Protein AF-A0A251VS58-F1 (afdb_monomer)

Radius of gyration: 22.98 Å; Cα contacts (8 Å, |Δi|>4): 75; chains: 1; bounding box: 61×30×56 Å

pLDDT: mean 82.35, std 15.22, range [34.31, 97.5]

Solvent-accessible surface area (backbone atoms only — not comparable to full-atom values): 7954 Å² total; per-residue (Å²): 107,66,51,57,46,53,49,53,45,48,60,43,26,80,79,57,77,79,91,94,94,74,78,87,74,70,70,56,44,69,74,76,71,61,54,70,83,87,38,65,83,37,76,66,45,54,47,62,80,40,40,69,61,56,51,50,52,52,50,51,50,52,54,52,50,44,54,76,45,62,41,51,52,56,49,31,54,50,26,49,76,70,72,34,63,76,75,19,78,35,95,90,42,46,65,82,77,63,60,69,57,52,52,51,29,51,54,44,45,60,21,39,62,60,86,33,63,89,38,94,59,46,94,48,78,87,47,51,84,85,133

Secondary structure (DSSP, 8-state):
-HHHHHHHHHHHHHHS---------HHHHHHHT--TTTTTTSHHHHHHHTHHHHHHHHHHHHHHHHHHTHHHHHHHHHHHHTT-GGGSBSTTSB----HHHHHHHHHHHS-BTTTBTT-SS-S-GGG----

Sequence (131 aa):
MLGSLTIVVAHHMYAMPPYPYLATNYAIFMVRDYDPTTRYNDLLDRVLRHRDAIISHLNWARIFLGFHSFGLYIHNDTMSALGRPQNMFSDTAIQLQLVFAQWIQNTHTLAPGATAPGATASTSLTWGVVI

Mean predicted aligned error: 8.92 Å

InterPro domains:
  IPR001280 Photosystem I PsaA/PsaB [PF00223] (26-110)
  IPR036408 Photosystem I PsaA/PsaB superfamily [G3DSA:1.20.1130.10] (1-26)
  IPR036408 Photosystem I PsaA/PsaB superfamily [G3DSA:1.20.1130.10] (27-131)
  IPR036408 Photosystem I PsaA/PsaB superfamily [SSF81558] (1-129)

Nearest PDB structures (foldseek):
  6zzy-assembly1_A  TM=9.012E-01  e=4.954E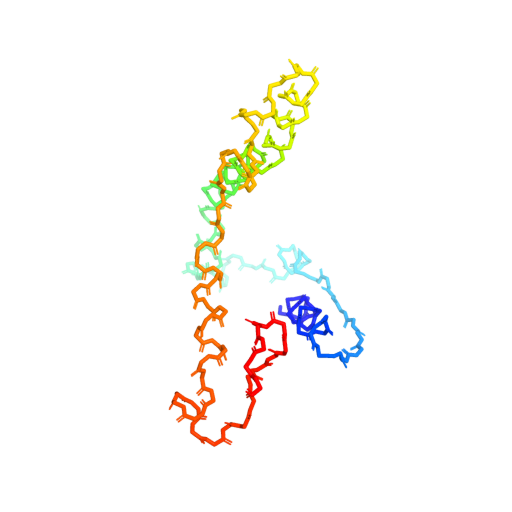-14  Chlorella ohadii
  8bcv-assembly1_A  TM=8.672E-01  e=4.369E-14  Avena sativa
  5oy0-assembly1_a  TM=9.079E-01  e=3.693E-13  Synechocystis sp. PCC 6803
  8xls-assembly1_A  TM=8.976E-01  e=2.698E-13  Thalassiosira pseudonana CCMP1335
  6l4u-assembly1_A  TM=8.978E-01  e=5.055E-13  Chaetoceros neogracilis

Foldseek 3Di:
DQVVVQVVQVVVCVQPNDDYDDDDPDVVCVPPPDDCVVCPPHPVVVCVVCVVVVVVVVVVVVVVCCCVPVVLVVVQVVCVVVVNNLPHDDPVHNDDDPVVVLVVLVCQQPCDCPVNVPDPGGPGCVSDDDD

Structure (mmCIF, N/CA/C/O backbone):
data_AF-A0A251VS58-F1
#
_entry.id   AF-A0A251VS58-F1
#
loop_
_atom_site.group_PDB
_atom_site.id
_atom_site.type_symbol
_atom_site.label_atom_id
_atom_site.label_alt_id
_atom_site.label_comp_id
_atom_site.label_asym_id
_atom_site.label_entity_id
_atom_site.label_seq_id
_atom_site.pdbx_PDB_ins_code
_atom_site.Cartn_x
_atom_site.Cartn_y
_atom_site.Cartn_z
_atom_site.occupancy
_atom_site.B_iso_or_equiv
_atom_site.auth_seq_id
_atom_site.auth_comp_id
_atom_site.auth_asym_id
_atom_site.auth_atom_id
_atom_site.pdbx_PDB_model_num
ATOM 1 N N . MET A 1 1 ? 17.270 6.577 -1.666 1.00 64.12 1 MET A N 1
ATOM 2 C CA . MET A 1 1 ? 17.314 6.313 -0.211 1.00 64.12 1 MET A CA 1
ATOM 3 C C . MET A 1 1 ? 16.825 7.479 0.627 1.00 64.12 1 MET A C 1
ATOM 5 O O . MET A 1 1 ? 15.868 7.275 1.351 1.00 64.12 1 MET A O 1
ATOM 9 N N . LEU A 1 2 ? 17.401 8.684 0.544 1.00 66.94 2 LEU A N 1
A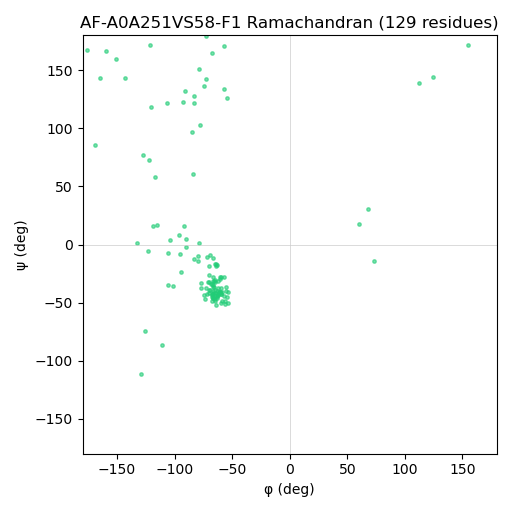TOM 10 C CA . LEU A 1 2 ? 17.113 9.726 1.544 1.00 66.94 2 LEU A CA 1
ATOM 11 C C . LEU A 1 2 ? 15.650 10.236 1.544 1.00 66.94 2 LEU A C 1
ATOM 13 O O . LEU A 1 2 ? 15.108 10.458 2.614 1.00 66.94 2 LEU A O 1
ATOM 17 N N . GLY A 1 3 ? 14.952 10.265 0.400 1.00 68.00 3 GLY A N 1
ATOM 18 C CA . GLY A 1 3 ? 13.493 10.500 0.367 1.00 68.00 3 GLY A CA 1
ATOM 19 C C . GLY A 1 3 ? 12.646 9.373 0.993 1.00 68.00 3 GLY A C 1
ATOM 20 O O . GLY A 1 3 ? 11.606 9.619 1.590 1.00 68.00 3 GLY A O 1
ATOM 21 N N . SER A 1 4 ? 13.100 8.119 0.912 1.00 68.56 4 SER A N 1
ATOM 22 C CA . SER A 1 4 ? 12.465 6.998 1.624 1.00 68.56 4 SER A CA 1
ATOM 23 C C . SER A 1 4 ? 12.763 7.070 3.120 1.00 68.56 4 SER A C 1
ATOM 25 O O . SER A 1 4 ? 11.881 6.797 3.927 1.00 68.56 4 SER A O 1
ATOM 27 N N . LEU A 1 5 ? 13.978 7.493 3.493 1.00 71.56 5 LEU A N 1
ATOM 28 C CA . LEU A 1 5 ? 14.335 7.745 4.883 1.00 71.56 5 LEU A CA 1
ATOM 29 C C . LEU A 1 5 ? 13.495 8.884 5.458 1.00 71.56 5 LEU A C 1
ATOM 31 O O . LEU A 1 5 ? 12.989 8.706 6.547 1.00 71.56 5 LEU A O 1
ATOM 35 N N . THR A 1 6 ? 13.258 9.994 4.751 1.00 71.25 6 THR A N 1
ATOM 36 C CA . THR A 1 6 ? 12.378 11.062 5.261 1.00 71.25 6 THR A CA 1
ATOM 37 C C . THR A 1 6 ? 10.915 10.629 5.380 1.00 71.25 6 THR A C 1
ATOM 39 O O . THR A 1 6 ? 10.240 11.116 6.276 1.00 71.25 6 THR A O 1
ATOM 42 N N . ILE A 1 7 ? 10.423 9.677 4.574 1.00 73.12 7 ILE A N 1
ATOM 43 C CA . ILE A 1 7 ? 9.080 9.080 4.745 1.00 73.12 7 ILE A CA 1
ATOM 44 C C . ILE A 1 7 ? 9.034 8.109 5.934 1.00 73.12 7 ILE A C 1
ATOM 46 O O . ILE A 1 7 ? 8.079 8.138 6.708 1.00 73.12 7 ILE A O 1
ATOM 50 N N . VAL A 1 8 ? 10.046 7.254 6.103 1.00 77.56 8 VAL A N 1
ATOM 51 C CA . VAL A 1 8 ? 10.152 6.336 7.252 1.00 77.56 8 VAL A CA 1
ATOM 52 C C . VAL A 1 8 ? 10.367 7.120 8.542 1.00 77.56 8 VAL A C 1
ATOM 54 O O . VAL A 1 8 ? 9.755 6.798 9.554 1.00 77.56 8 VAL A O 1
ATOM 57 N N . VAL A 1 9 ? 11.178 8.176 8.494 1.00 73.44 9 VAL A N 1
ATOM 58 C CA . VAL A 1 9 ? 11.315 9.166 9.558 1.00 73.44 9 VAL A CA 1
ATOM 59 C C . VAL A 1 9 ? 9.981 9.868 9.757 1.00 73.44 9 VAL A C 1
ATOM 61 O O . VAL A 1 9 ? 9.578 9.919 10.892 1.00 73.44 9 VAL A O 1
ATOM 64 N N . ALA A 1 10 ? 9.212 10.280 8.744 1.00 68.69 10 ALA A N 1
ATOM 65 C CA . ALA A 1 10 ? 7.880 10.870 8.958 1.00 68.69 10 ALA A CA 1
ATOM 66 C C . ALA A 1 10 ? 6.887 9.919 9.668 1.00 68.69 10 ALA A C 1
ATOM 68 O O . ALA A 1 10 ? 6.169 10.348 10.569 1.00 68.69 10 ALA A O 1
ATOM 69 N N . HIS A 1 11 ? 6.876 8.626 9.320 1.00 69.62 11 HIS A N 1
ATOM 70 C CA . HIS A 1 11 ? 6.047 7.620 10.002 1.00 69.62 11 HIS A CA 1
ATOM 71 C C . HIS A 1 11 ? 6.515 7.381 11.441 1.00 69.62 11 HIS A C 1
ATOM 73 O O . HIS A 1 11 ? 5.698 7.383 12.360 1.00 69.62 11 HIS A O 1
ATOM 79 N N . HIS A 1 12 ? 7.827 7.243 11.651 1.00 66.31 12 HIS A N 1
ATOM 80 C CA . HIS A 1 12 ? 8.385 7.199 12.997 1.00 66.31 12 HIS A CA 1
ATOM 81 C C . HIS A 1 12 ? 8.190 8.526 13.729 1.00 66.31 12 HIS A C 1
ATOM 83 O O . HIS A 1 12 ? 7.994 8.470 14.919 1.00 66.31 12 HIS A O 1
ATOM 89 N N . MET A 1 13 ? 8.156 9.687 13.068 1.00 61.19 13 MET A N 1
ATOM 90 C CA . MET A 1 13 ? 8.031 11.025 13.660 1.00 61.19 13 MET A CA 1
ATOM 91 C C . MET A 1 13 ? 6.642 11.278 14.199 1.00 61.19 13 MET A C 1
ATOM 93 O O . MET A 1 13 ? 6.501 11.818 15.288 1.00 61.19 13 MET A O 1
ATOM 97 N N . TYR A 1 14 ? 5.627 10.871 13.441 1.00 60.38 14 TYR A N 1
ATOM 98 C CA . TYR A 1 14 ? 4.248 10.871 13.901 1.00 60.38 14 TYR A CA 1
ATOM 99 C C . TYR A 1 14 ? 4.081 10.029 15.184 1.00 60.38 14 TYR A C 1
ATOM 101 O O . TYR A 1 14 ? 3.249 10.362 16.022 1.00 60.38 14 TYR A O 1
ATOM 109 N N . ALA A 1 15 ? 4.925 9.007 15.382 1.00 58.34 15 ALA A N 1
ATOM 110 C CA . ALA A 1 15 ? 5.015 8.239 16.625 1.00 58.34 15 ALA A CA 1
ATOM 111 C C . ALA A 1 15 ? 6.100 8.730 17.632 1.00 58.34 15 ALA A C 1
ATOM 113 O O . ALA A 1 15 ? 5.996 8.417 18.815 1.00 58.34 15 ALA A O 1
ATOM 114 N N . MET A 1 16 ? 7.153 9.434 17.182 1.00 51.91 16 MET A N 1
ATOM 115 C CA . MET A 1 16 ? 8.466 9.687 17.833 1.00 51.91 16 MET A CA 1
ATOM 116 C C . MET A 1 16 ? 9.299 10.787 17.071 1.00 51.91 16 MET A C 1
ATOM 118 O O . MET A 1 16 ? 10.113 10.436 16.215 1.00 51.91 16 MET A O 1
ATOM 122 N N . PRO A 1 17 ? 9.153 12.115 17.308 1.00 39.75 17 PRO A N 1
ATOM 123 C CA . PRO A 1 17 ? 9.594 13.179 16.357 1.00 39.75 17 PRO A CA 1
ATOM 124 C C . PRO A 1 17 ? 11.087 13.659 16.345 1.00 39.75 17 PRO A C 1
ATOM 126 O O . PRO A 1 17 ? 11.558 14.148 17.372 1.00 39.75 17 PRO A O 1
ATOM 129 N N . PRO A 1 18 ? 11.800 13.683 15.178 1.00 53.69 18 PRO A N 1
ATOM 130 C CA . PRO A 1 18 ? 12.876 14.677 14.891 1.00 53.69 18 PRO A CA 1
ATOM 131 C C . PRO A 1 18 ? 13.009 15.209 13.412 1.00 53.69 18 PRO A C 1
ATOM 133 O O . PRO A 1 18 ? 12.862 14.464 12.455 1.00 53.69 18 PRO A O 1
ATOM 136 N N . TYR A 1 19 ? 13.349 16.503 13.247 1.00 40.06 19 TYR A N 1
ATOM 137 C CA . TYR A 1 19 ? 13.269 17.448 12.079 1.00 40.06 19 TYR A CA 1
ATOM 138 C C . TYR A 1 19 ? 13.983 17.136 10.683 1.00 40.06 19 TYR A C 1
ATOM 140 O O . TYR A 1 19 ? 14.727 16.163 10.598 1.00 40.06 19 TYR A O 1
ATOM 148 N N . PRO A 1 20 ? 13.761 17.910 9.559 1.00 41.94 20 PRO A N 1
ATOM 149 C CA . PRO A 1 20 ? 13.637 17.367 8.156 1.00 41.94 20 PRO A CA 1
ATOM 150 C C . PRO A 1 20 ? 14.580 17.808 6.960 1.00 41.94 20 PRO A C 1
ATOM 152 O O . PRO A 1 20 ? 15.271 18.818 7.054 1.00 41.94 20 PRO A O 1
ATOM 155 N N . TYR A 1 21 ? 14.448 17.097 5.794 1.00 34.31 21 TYR A N 1
ATOM 156 C CA . TYR A 1 21 ? 14.601 17.454 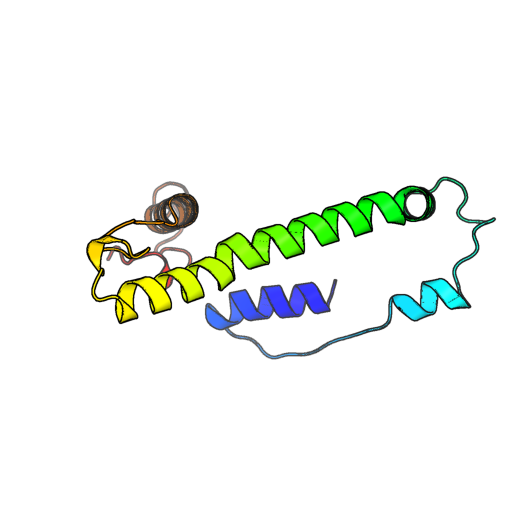4.322 1.00 34.31 21 TYR A CA 1
ATOM 157 C C . TYR A 1 21 ? 15.584 16.651 3.395 1.00 34.31 21 TYR A C 1
ATOM 159 O O . TYR A 1 21 ? 16.652 16.264 3.850 1.00 34.31 21 TYR A O 1
ATOM 167 N N . LEU A 1 22 ? 15.210 16.431 2.093 1.00 38.09 22 LEU A N 1
ATOM 168 C CA . LEU A 1 22 ? 15.968 16.014 0.842 1.00 38.09 22 LEU A CA 1
ATOM 169 C C . LEU A 1 22 ? 15.020 15.299 -0.197 1.00 38.09 22 LEU A C 1
ATOM 171 O O . LEU A 1 22 ? 13.930 14.919 0.217 1.00 38.09 22 LEU A O 1
ATOM 175 N N . ALA A 1 23 ? 15.305 14.940 -1.482 1.00 43.91 23 ALA A N 1
ATOM 176 C CA . ALA A 1 23 ? 16.199 15.369 -2.608 1.00 43.91 23 ALA A CA 1
ATOM 177 C C . ALA A 1 23 ? 15.922 14.524 -3.919 1.00 43.91 23 ALA A C 1
ATOM 179 O O . ALA A 1 23 ? 15.252 13.494 -3.824 1.00 43.91 23 ALA A O 1
ATOM 180 N N . THR A 1 24 ? 16.427 14.894 -5.128 1.00 51.75 24 THR A N 1
ATOM 181 C CA . THR A 1 24 ? 15.671 14.674 -6.415 1.00 51.75 24 THR A CA 1
ATOM 182 C C . THR A 1 24 ? 16.358 14.041 -7.676 1.00 51.75 24 THR A C 1
ATOM 184 O O . THR A 1 24 ? 15.706 13.910 -8.710 1.00 51.75 24 THR A O 1
ATOM 187 N N . ASN A 1 25 ? 17.637 13.630 -7.693 1.00 57.09 25 ASN A N 1
ATOM 188 C CA . ASN A 1 25 ? 18.439 13.634 -8.955 1.00 57.09 25 ASN A CA 1
ATOM 189 C C . ASN A 1 25 ? 18.509 12.370 -9.876 1.00 57.09 25 ASN A C 1
ATOM 191 O O . ASN A 1 25 ? 19.380 12.320 -10.744 1.00 57.09 25 ASN A O 1
ATOM 195 N N . TYR A 1 26 ? 17.642 11.351 -9.771 1.00 60.75 26 TYR A N 1
ATOM 196 C CA . TYR A 1 26 ? 17.837 10.075 -10.515 1.00 60.75 26 TYR A CA 1
ATOM 197 C C . TYR A 1 26 ? 17.713 10.168 -12.056 1.00 60.75 26 TYR A C 1
ATOM 199 O O . TYR A 1 26 ? 18.454 9.502 -12.776 1.00 60.75 26 TYR A O 1
ATOM 207 N N . ALA A 1 27 ? 16.806 10.996 -12.586 1.00 68.69 27 ALA A N 1
ATOM 208 C CA . ALA A 1 27 ? 16.532 11.039 -14.030 1.00 68.69 27 ALA A CA 1
ATOM 209 C C . ALA A 1 27 ? 17.674 11.645 -14.873 1.00 68.69 27 ALA A C 1
ATOM 211 O O . ALA A 1 27 ? 17.810 11.311 -16.046 1.00 68.69 27 ALA A O 1
ATOM 212 N N . ILE A 1 28 ? 18.503 12.515 -14.284 1.00 73.38 28 ILE A N 1
ATOM 213 C CA . ILE A 1 28 ? 19.606 13.190 -14.991 1.00 73.38 28 ILE A CA 1
ATOM 214 C C . ILE A 1 28 ? 20.714 12.187 -15.341 1.00 73.38 28 ILE A C 1
ATOM 216 O O . ILE A 1 28 ? 21.197 12.191 -16.472 1.00 73.38 28 ILE A O 1
ATOM 220 N N . PHE A 1 29 ? 21.040 11.284 -14.409 1.00 76.62 29 PHE A N 1
ATOM 221 C CA . PHE A 1 29 ? 22.014 10.206 -14.605 1.00 76.62 29 PHE A CA 1
ATOM 222 C C . PHE A 1 29 ? 21.674 9.344 -15.832 1.00 76.62 29 PHE A C 1
ATOM 224 O O . PHE A 1 29 ? 22.526 9.108 -16.682 1.00 76.62 29 PHE A O 1
ATOM 231 N N . MET A 1 30 ? 20.400 8.961 -15.982 1.00 76.25 30 MET A N 1
ATOM 232 C CA . MET A 1 30 ? 19.921 8.129 -17.097 1.00 76.25 30 MET A CA 1
ATOM 233 C C . MET A 1 30 ? 20.045 8.790 -18.482 1.00 76.25 30 MET A C 1
ATOM 235 O O . MET A 1 30 ? 19.942 8.094 -19.487 1.00 76.25 30 MET A O 1
ATOM 239 N N . VAL A 1 31 ? 20.225 10.115 -18.544 1.00 80.31 31 VAL A N 1
ATOM 240 C CA . VAL A 1 31 ? 20.342 10.887 -19.795 1.00 80.31 31 VAL A CA 1
ATOM 241 C C . VAL A 1 31 ? 21.779 11.337 -20.063 1.00 80.31 31 VAL A C 1
ATOM 243 O O . VAL A 1 31 ? 22.171 11.429 -21.223 1.00 80.31 31 VAL A O 1
ATOM 246 N N . ARG A 1 32 ? 22.553 11.658 -19.018 1.00 80.94 32 ARG A N 1
ATOM 247 C CA . ARG A 1 32 ? 23.899 12.244 -19.151 1.00 80.94 32 ARG A CA 1
ATOM 248 C C . ARG A 1 32 ? 25.039 11.253 -18.951 1.00 80.94 32 ARG A C 1
ATOM 250 O O . ARG A 1 32 ? 26.048 11.374 -19.634 1.00 80.94 32 ARG A O 1
ATOM 257 N N . ASP A 1 33 ? 24.866 10.301 -18.037 1.00 80.81 33 ASP A N 1
ATOM 258 C CA . ASP A 1 33 ? 25.967 9.503 -17.483 1.00 80.81 33 ASP A CA 1
ATOM 259 C C . ASP A 1 33 ? 25.766 7.985 -17.683 1.00 80.81 33 ASP A C 1
ATOM 261 O O . ASP A 1 33 ? 26.644 7.187 -17.352 1.00 80.81 33 ASP A O 1
ATOM 265 N N . TYR A 1 34 ? 24.607 7.566 -18.205 1.00 79.94 34 TYR A N 1
ATOM 266 C CA . TYR A 1 34 ? 24.324 6.175 -18.550 1.00 79.94 34 TYR A CA 1
ATOM 267 C C . TYR A 1 34 ? 24.887 5.821 -19.930 1.00 79.94 34 TYR A C 1
ATOM 269 O O . TYR A 1 34 ? 24.484 6.387 -20.946 1.00 79.94 34 TYR A O 1
ATOM 277 N N . ASP A 1 35 ? 25.756 4.815 -19.960 1.00 87.50 35 ASP A N 1
ATOM 278 C CA . ASP A 1 35 ? 26.314 4.233 -21.176 1.00 87.50 35 ASP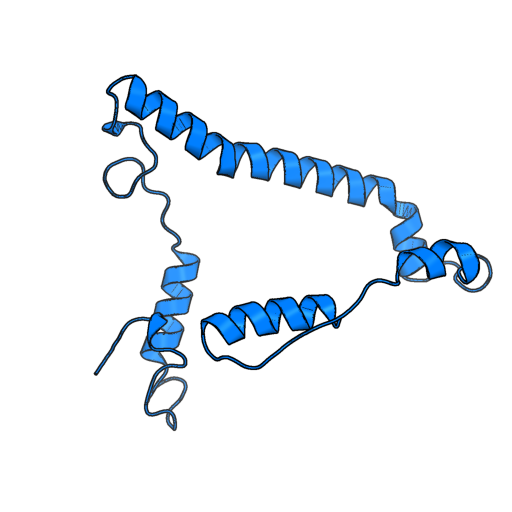 A CA 1
ATOM 279 C C . ASP A 1 35 ? 25.955 2.731 -21.251 1.00 87.50 35 ASP A C 1
ATOM 281 O O . ASP A 1 35 ? 26.350 1.953 -20.375 1.00 87.50 35 ASP A O 1
ATOM 285 N N . PRO A 1 36 ? 25.204 2.289 -22.280 1.00 82.31 36 PRO A N 1
ATOM 286 C CA . PRO A 1 36 ? 24.799 0.893 -22.423 1.00 82.31 36 PRO A CA 1
ATOM 287 C C . PRO A 1 36 ? 25.961 -0.045 -22.785 1.00 82.31 36 PRO A C 1
ATOM 289 O O . PRO A 1 36 ? 25.830 -1.255 -22.607 1.00 82.31 36 PRO A O 1
ATOM 292 N N . THR A 1 37 ? 27.090 0.472 -23.286 1.00 85.12 37 THR A N 1
ATOM 293 C CA . THR A 1 37 ? 28.244 -0.354 -23.676 1.00 85.12 37 THR A CA 1
ATOM 294 C C . THR A 1 37 ? 29.047 -0.817 -22.462 1.00 85.12 37 THR A C 1
ATOM 296 O O . THR A 1 37 ? 29.459 -1.974 -22.401 1.00 85.12 37 THR A O 1
ATOM 299 N N . THR A 1 38 ? 29.186 0.036 -21.443 1.00 82.50 38 THR A N 1
ATOM 300 C CA . THR A 1 38 ? 29.857 -0.298 -20.176 1.00 82.50 38 THR A CA 1
ATOM 301 C C . THR A 1 38 ? 28.958 -1.025 -19.170 1.00 82.50 38 THR A C 1
ATOM 303 O O . THR A 1 38 ? 29.468 -1.575 -18.194 1.00 82.50 38 THR A O 1
ATOM 306 N N . ARG A 1 39 ? 27.633 -1.064 -19.392 1.00 73.88 39 ARG A N 1
ATOM 307 C CA . ARG A 1 39 ? 26.628 -1.679 -18.493 1.00 73.88 39 ARG A CA 1
ATOM 308 C C . ARG A 1 39 ? 25.879 -2.883 -19.076 1.00 73.88 39 ARG A C 1
ATOM 310 O O . ARG A 1 39 ? 24.843 -3.288 -18.551 1.00 73.88 39 ARG A O 1
ATOM 317 N N . TYR A 1 40 ? 26.399 -3.475 -20.148 1.00 83.94 40 TYR A N 1
ATOM 318 C CA . TYR A 1 40 ? 25.754 -4.590 -20.840 1.00 83.94 40 TYR A CA 1
ATOM 319 C C . TYR A 1 40 ? 25.423 -5.774 -19.909 1.00 83.94 40 TYR A C 1
ATOM 321 O O . TYR A 1 40 ? 26.298 -6.319 -19.235 1.00 83.94 40 TYR A O 1
ATOM 329 N N . ASN A 1 41 ? 24.156 -6.204 -19.915 1.00 88.44 41 ASN A N 1
ATOM 330 C CA . ASN A 1 41 ? 23.626 -7.331 -19.141 1.00 88.44 41 ASN A CA 1
ATOM 331 C C . ASN A 1 41 ? 23.756 -7.216 -17.604 1.00 88.44 41 ASN A C 1
ATOM 333 O O . ASN A 1 41 ? 23.581 -8.218 -16.902 1.00 88.44 41 ASN A O 1
ATOM 337 N N . ASP A 1 42 ? 23.991 -6.011 -17.068 1.00 84.19 42 ASP A N 1
ATOM 338 C CA . ASP A 1 42 ? 23.879 -5.743 -15.630 1.00 84.19 42 ASP A CA 1
ATOM 339 C C . ASP A 1 42 ? 22.401 -5.720 -15.162 1.00 84.19 42 ASP A C 1
ATOM 341 O O . ASP A 1 42 ? 21.459 -5.952 -15.930 1.00 84.19 42 ASP A O 1
ATOM 345 N N . LEU A 1 43 ? 22.166 -5.493 -13.864 1.00 81.94 43 LEU A N 1
ATOM 346 C CA . LEU A 1 43 ? 20.801 -5.451 -13.319 1.00 81.94 43 LEU A CA 1
ATOM 347 C C . LEU A 1 43 ? 19.969 -4.279 -13.868 1.00 81.94 43 LEU A C 1
ATOM 349 O O . LEU A 1 43 ? 18.754 -4.421 -14.006 1.00 81.94 43 LEU A O 1
ATOM 353 N N . LEU A 1 44 ? 20.596 -3.142 -14.183 1.00 80.19 44 LEU A N 1
ATOM 354 C CA . LEU A 1 44 ? 19.924 -1.960 -14.718 1.00 80.19 44 LEU A CA 1
ATOM 355 C C . LEU A 1 44 ? 19.524 -2.192 -16.179 1.00 80.19 44 LEU A C 1
ATOM 357 O O . LEU A 1 44 ? 18.363 -1.979 -16.522 1.00 80.19 44 LEU A O 1
ATOM 361 N N . ASP A 1 45 ? 20.429 -2.713 -17.009 1.00 81.25 45 ASP A N 1
ATOM 362 C CA . ASP A 1 45 ? 20.129 -3.099 -18.394 1.00 81.25 45 ASP A CA 1
ATOM 363 C C . ASP A 1 45 ? 18.987 -4.133 -18.464 1.00 81.25 45 ASP A C 1
ATOM 365 O O . ASP A 1 45 ? 18.034 -3.971 -19.228 1.00 81.25 45 ASP A O 1
ATOM 369 N N . ARG A 1 46 ? 19.006 -5.159 -17.603 1.00 85.94 46 ARG A N 1
ATOM 370 C CA . ARG A 1 46 ? 17.922 -6.159 -17.536 1.00 85.94 46 ARG A CA 1
ATOM 371 C C . ARG A 1 46 ? 16.571 -5.558 -17.135 1.00 85.94 46 ARG A C 1
ATOM 373 O O . ARG A 1 46 ? 15.545 -5.968 -17.676 1.00 85.94 46 ARG A O 1
ATOM 380 N N . VAL A 1 47 ? 16.553 -4.583 -16.223 1.00 81.94 47 VAL A N 1
ATOM 381 C CA . VAL A 1 47 ? 15.334 -3.837 -15.860 1.00 81.94 47 VAL A CA 1
ATOM 382 C C . VAL A 1 47 ? 14.847 -2.979 -17.032 1.00 81.94 47 VAL A C 1
ATOM 384 O O . VAL A 1 47 ? 13.654 -2.985 -17.332 1.00 81.94 47 VAL A O 1
ATOM 387 N N . LEU A 1 48 ? 15.750 -2.297 -17.743 1.00 85.69 48 LEU A N 1
ATOM 388 C CA . LEU A 1 48 ? 15.410 -1.488 -18.918 1.00 85.69 48 LEU A CA 1
ATOM 389 C C . LEU A 1 48 ? 14.845 -2.339 -20.066 1.00 85.69 48 LEU A C 1
ATOM 391 O O . LEU A 1 48 ? 13.835 -1.954 -20.657 1.00 85.69 48 LEU A O 1
ATOM 395 N N . ARG A 1 49 ? 15.421 -3.519 -20.333 1.00 91.12 49 ARG A N 1
ATOM 396 C CA . ARG A 1 49 ? 14.939 -4.474 -21.352 1.00 91.12 49 ARG A CA 1
ATOM 397 C C . ARG A 1 49 ? 13.556 -5.066 -21.063 1.00 91.12 49 ARG A C 1
ATOM 399 O O . ARG A 1 49 ? 12.921 -5.585 -21.977 1.00 91.12 49 ARG A O 1
ATOM 406 N N . HIS A 1 50 ? 13.062 -4.967 -19.829 1.00 91.62 50 HIS A N 1
ATOM 407 C CA . HIS A 1 50 ? 11.721 -5.417 -19.435 1.00 91.62 50 HIS A CA 1
ATOM 408 C C . HIS A 1 50 ? 10.831 -4.281 -18.903 1.00 91.62 50 HIS A C 1
ATOM 410 O O . HIS A 1 50 ? 9.788 -4.537 -18.295 1.00 91.62 50 HIS A O 1
ATOM 416 N N . ARG A 1 51 ? 11.204 -3.017 -19.153 1.00 88.06 51 ARG A N 1
ATOM 417 C CA . ARG A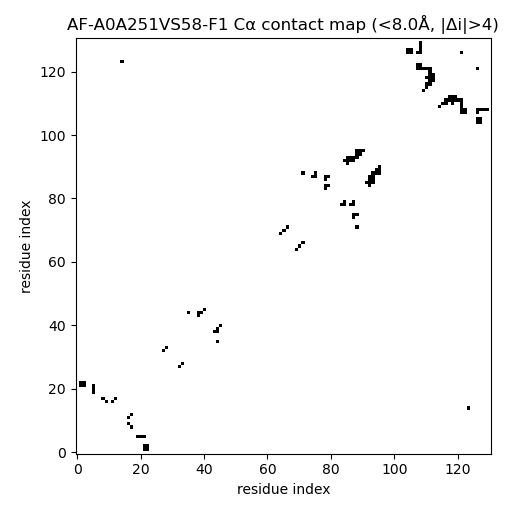 1 51 ? 10.506 -1.837 -18.618 1.00 88.06 51 ARG A CA 1
ATOM 418 C C . ARG A 1 51 ? 9.013 -1.813 -18.953 1.00 88.06 51 ARG A C 1
ATOM 420 O O . ARG A 1 51 ? 8.214 -1.441 -18.102 1.00 88.06 51 ARG A O 1
ATOM 427 N N . ASP A 1 52 ? 8.622 -2.265 -20.143 1.00 94.06 52 ASP A N 1
ATOM 428 C CA . ASP A 1 52 ? 7.225 -2.215 -20.587 1.00 94.06 52 ASP A CA 1
ATOM 429 C C . ASP A 1 52 ? 6.352 -3.217 -19.806 1.00 94.06 52 ASP A C 1
ATOM 431 O O . ASP A 1 52 ? 5.206 -2.916 -19.465 1.00 94.06 52 ASP A O 1
ATOM 435 N N . ALA A 1 53 ? 6.917 -4.364 -19.403 1.00 90.56 53 ALA A N 1
ATOM 436 C CA . ALA A 1 53 ? 6.273 -5.301 -18.481 1.00 90.56 53 ALA A CA 1
ATOM 437 C C . ALA A 1 53 ? 6.130 -4.697 -17.072 1.00 90.56 53 ALA A C 1
ATOM 439 O O . ALA A 1 53 ? 5.063 -4.784 -16.469 1.00 90.56 53 ALA A O 1
ATOM 440 N N . ILE A 1 54 ? 7.169 -4.026 -16.562 1.00 83.44 54 ILE A N 1
ATOM 441 C CA . ILE A 1 54 ? 7.140 -3.368 -15.244 1.00 83.44 54 ILE A CA 1
ATOM 442 C C . ILE A 1 54 ? 6.084 -2.249 -15.213 1.00 83.44 54 ILE A C 1
ATOM 444 O O . ILE A 1 54 ? 5.277 -2.174 -14.285 1.00 83.44 54 ILE A O 1
ATOM 448 N N . ILE A 1 55 ? 6.049 -1.398 -16.242 1.00 88.38 55 ILE A N 1
ATOM 449 C CA . ILE A 1 55 ? 5.121 -0.264 -16.332 1.00 88.38 55 ILE A CA 1
ATOM 450 C C . ILE A 1 55 ? 3.675 -0.735 -16.543 1.00 88.38 55 ILE A C 1
ATOM 452 O O . ILE A 1 55 ? 2.772 -0.178 -15.920 1.00 88.38 55 ILE A O 1
ATOM 456 N N . SER A 1 56 ? 3.434 -1.776 -17.347 1.00 90.00 56 SER A N 1
ATOM 457 C CA . SER A 1 56 ? 2.084 -2.338 -17.539 1.00 90.00 56 SER A CA 1
ATOM 458 C C . SER A 1 56 ? 1.527 -3.003 -16.275 1.00 90.00 56 SER A C 1
ATOM 460 O O . SER A 1 56 ? 0.372 -2.749 -15.929 1.00 90.00 56 SER A O 1
ATOM 462 N N . HIS A 1 57 ? 2.336 -3.760 -15.525 1.00 86.81 57 HIS A N 1
ATOM 463 C CA . HIS A 1 57 ? 1.915 -4.314 -14.231 1.00 86.81 57 HIS A CA 1
ATOM 464 C C . HIS A 1 57 ? 1.649 -3.210 -13.201 1.00 86.81 57 HIS A C 1
ATOM 466 O O . HIS A 1 57 ? 0.667 -3.275 -12.462 1.00 86.81 57 HIS A O 1
ATOM 472 N N . LEU A 1 58 ? 2.471 -2.156 -13.181 1.00 89.88 58 LEU A N 1
ATOM 473 C CA . LEU A 1 58 ? 2.252 -1.004 -12.307 1.00 89.88 58 LEU A CA 1
ATOM 474 C C . LEU A 1 58 ? 0.998 -0.202 -12.703 1.00 89.88 58 LEU A C 1
ATOM 476 O O . LEU A 1 58 ? 0.299 0.308 -11.829 1.00 89.88 58 LEU A O 1
ATOM 480 N N . ASN A 1 59 ? 0.673 -0.119 -13.996 1.00 88.06 59 ASN A N 1
ATOM 481 C CA . ASN A 1 59 ? -0.581 0.457 -14.481 1.00 88.06 59 ASN A CA 1
ATOM 482 C C . ASN A 1 59 ? -1.795 -0.369 -14.026 1.00 88.06 59 ASN A C 1
ATOM 484 O O . ASN A 1 59 ? -2.726 0.186 -13.447 1.00 88.06 59 ASN A O 1
ATOM 488 N N . TRP A 1 60 ? -1.753 -1.694 -14.210 1.00 96.88 60 TRP A N 1
ATOM 489 C CA . TRP A 1 60 ? -2.786 -2.607 -13.712 1.00 96.88 60 TRP A CA 1
ATOM 490 C C . TRP A 1 60 ? -2.988 -2.461 -12.197 1.00 96.88 60 TRP A C 1
ATOM 492 O O . TRP A 1 60 ? -4.114 -2.253 -11.749 1.00 96.88 60 TRP A O 1
ATOM 502 N N . ALA A 1 61 ? -1.903 -2.472 -11.416 1.00 91.12 61 ALA A N 1
ATOM 503 C CA . ALA A 1 61 ? -1.962 -2.352 -9.962 1.00 91.12 61 ALA A CA 1
ATOM 504 C C . ALA A 1 61 ? -2.576 -1.015 -9.510 1.00 91.12 61 ALA A C 1
ATOM 506 O O . ALA A 1 61 ? -3.391 -0.997 -8.592 1.00 91.12 61 ALA A O 1
ATOM 507 N N . ARG A 1 62 ? -2.242 0.102 -10.173 1.00 91.25 62 ARG A N 1
ATOM 508 C CA . ARG A 1 62 ? -2.839 1.424 -9.895 1.00 91.25 62 ARG A CA 1
ATOM 509 C C . ARG A 1 62 ? -4.340 1.455 -10.177 1.00 91.25 62 ARG A C 1
ATOM 511 O O . ARG A 1 62 ? -5.090 1.982 -9.360 1.00 91.25 62 ARG A O 1
ATOM 518 N N . ILE A 1 63 ? -4.777 0.885 -11.301 1.00 92.88 63 ILE A N 1
ATOM 519 C CA . ILE A 1 63 ? -6.200 0.808 -11.665 1.00 92.88 63 ILE A CA 1
ATOM 520 C C . ILE A 1 63 ? -6.951 -0.070 -10.656 1.00 92.88 63 ILE A C 1
ATOM 522 O O . ILE A 1 63 ? -7.981 0.346 -10.127 1.00 92.88 63 ILE A O 1
ATOM 526 N N . PHE A 1 64 ? -6.403 -1.244 -10.329 1.00 95.38 64 PHE A N 1
ATOM 527 C CA . PHE A 1 64 ? -6.953 -2.146 -9.319 1.00 95.38 64 PHE A CA 1
ATOM 528 C C . PHE A 1 64 ? -7.104 -1.450 -7.958 1.00 95.38 64 PHE A C 1
ATOM 530 O O . PHE A 1 64 ? -8.201 -1.448 -7.398 1.00 95.38 64 PHE A O 1
ATOM 537 N N . LEU A 1 65 ? -6.040 -0.803 -7.467 1.00 94.44 65 LEU A N 1
ATOM 538 C CA . LEU A 1 65 ? -6.051 -0.041 -6.217 1.00 94.44 65 LEU A CA 1
ATOM 539 C C . LEU A 1 65 ? -7.091 1.085 -6.243 1.00 94.44 65 LEU A C 1
ATOM 541 O O . LEU A 1 65 ? -7.793 1.265 -5.254 1.00 94.44 65 LEU A O 1
ATOM 545 N N . GLY A 1 66 ? -7.242 1.807 -7.358 1.00 94.81 66 GLY A N 1
ATOM 546 C CA . GLY A 1 66 ? -8.248 2.864 -7.499 1.00 94.81 66 GLY A CA 1
ATOM 547 C C . GLY A 1 66 ? -9.681 2.348 -7.323 1.00 94.81 66 GLY A C 1
ATOM 548 O O . GLY A 1 66 ? -10.433 2.878 -6.504 1.00 94.81 66 GLY A O 1
ATOM 549 N N . PHE A 1 67 ? -10.042 1.270 -8.026 1.00 96.12 67 PHE A N 1
ATOM 550 C CA . PHE A 1 67 ? -11.372 0.660 -7.903 1.00 96.12 67 PHE A CA 1
ATOM 551 C C . PHE A 1 67 ? -11.635 0.048 -6.516 1.00 96.12 67 PHE A C 1
ATOM 553 O O . PHE A 1 67 ? -12.745 0.173 -6.008 1.00 96.12 67 PHE A O 1
ATOM 560 N N . HIS A 1 68 ? -10.628 -0.557 -5.877 1.00 95.88 68 HIS A N 1
ATOM 561 C CA . HIS A 1 68 ? -10.786 -1.267 -4.596 1.00 95.88 68 HIS A CA 1
ATOM 562 C C . HIS A 1 68 ? -10.435 -0.423 -3.356 1.00 95.88 68 HIS A C 1
ATOM 564 O O . HIS A 1 68 ? -10.405 -0.949 -2.248 1.00 95.88 68 HIS A O 1
ATOM 570 N N . SER A 1 69 ? -10.184 0.881 -3.518 1.00 93.19 69 SER A N 1
ATOM 571 C CA . SER A 1 69 ? -10.068 1.835 -2.405 1.00 93.19 69 SER A CA 1
ATOM 572 C C . SER A 1 69 ? -11.020 3.012 -2.607 1.00 93.19 69 SER A C 1
ATOM 574 O O . SER A 1 69 ? -12.086 3.042 -2.000 1.00 93.19 69 SER A O 1
ATOM 576 N N . PHE A 1 70 ? -10.711 3.934 -3.521 1.00 96.50 70 PHE A N 1
ATOM 577 C CA . PHE A 1 70 ? -11.565 5.085 -3.828 1.00 96.50 70 PHE A CA 1
ATOM 578 C C . PHE A 1 70 ? -12.964 4.677 -4.324 1.00 96.50 70 PHE A C 1
ATOM 580 O O . PHE A 1 70 ? -13.959 5.274 -3.918 1.00 96.50 70 PHE A O 1
ATOM 587 N N . GLY A 1 71 ? -13.065 3.604 -5.116 1.00 96.00 71 GLY A N 1
ATOM 588 C CA . GLY A 1 71 ? -14.359 3.055 -5.539 1.00 96.00 71 GLY A CA 1
ATOM 589 C C . GLY A 1 71 ? -15.255 2.588 -4.381 1.00 96.00 71 GLY A C 1
ATOM 590 O O . GLY A 1 71 ? -16.476 2.703 -4.484 1.00 96.00 71 GLY A O 1
ATOM 591 N N . LEU A 1 72 ? -14.682 2.146 -3.251 1.00 96.31 72 LEU A N 1
ATOM 592 C CA . LEU A 1 72 ? -15.455 1.767 -2.059 1.00 96.31 72 LEU A CA 1
ATOM 593 C C . LEU A 1 72 ? -16.066 2.987 -1.351 1.00 96.31 72 LEU A C 1
ATOM 595 O O . LEU A 1 72 ? -17.169 2.885 -0.818 1.00 96.31 72 LEU A O 1
ATOM 599 N N . TYR A 1 73 ? -15.402 4.148 -1.394 1.00 96.38 73 TYR A N 1
ATOM 600 C CA . TYR A 1 73 ? -15.976 5.401 -0.889 1.00 96.38 73 TYR A CA 1
ATOM 601 C C . TYR A 1 73 ? -17.174 5.841 -1.740 1.00 96.38 73 TYR A C 1
ATOM 603 O O . TYR A 1 73 ? -18.240 6.089 -1.188 1.00 96.38 73 TYR A O 1
ATOM 611 N N . ILE A 1 74 ? -17.060 5.814 -3.076 1.00 96.88 74 ILE A N 1
ATOM 612 C CA . ILE A 1 74 ? -18.189 6.120 -3.981 1.00 96.88 74 ILE A CA 1
ATOM 613 C C . ILE A 1 74 ? -19.356 5.138 -3.775 1.00 96.88 74 ILE A C 1
ATOM 615 O O . ILE A 1 74 ? -20.521 5.546 -3.768 1.00 96.88 74 ILE A O 1
ATOM 619 N N . HIS A 1 75 ? -19.063 3.845 -3.586 1.00 97.50 75 HIS A N 1
ATOM 620 C CA . HIS A 1 75 ? -20.073 2.841 -3.232 1.00 97.50 75 HIS A CA 1
ATOM 621 C C . HIS A 1 75 ? -20.781 3.209 -1.924 1.00 97.50 75 HIS A C 1
ATOM 623 O O . HIS A 1 75 ? -22.009 3.215 -1.884 1.00 97.50 75 HIS A O 1
ATOM 629 N N . ASN A 1 76 ? -20.031 3.559 -0.878 1.00 95.75 76 ASN A N 1
ATOM 630 C CA . ASN A 1 76 ? -20.588 3.952 0.415 1.00 95.75 76 ASN A CA 1
ATOM 631 C C . ASN A 1 76 ? -21.444 5.222 0.330 1.00 95.75 76 ASN A C 1
ATOM 633 O O . ASN A 1 76 ? -22.553 5.219 0.862 1.00 95.75 76 ASN A O 1
ATOM 637 N N . ASP A 1 77 ? -20.992 6.258 -0.379 1.00 97.31 77 ASP A N 1
ATOM 638 C CA . ASP A 1 77 ? -21.768 7.484 -0.605 1.00 97.31 77 ASP A CA 1
ATOM 639 C C . ASP A 1 77 ? -23.084 7.174 -1.333 1.00 97.31 77 ASP A C 1
ATOM 641 O O . ASP A 1 77 ? -24.153 7.642 -0.937 1.00 97.31 77 ASP A O 1
ATOM 645 N N . THR A 1 78 ? -23.032 6.305 -2.347 1.00 96.56 78 THR A N 1
ATOM 646 C CA . THR A 1 78 ? -24.213 5.875 -3.111 1.00 96.56 78 THR A CA 1
ATOM 647 C C . THR A 1 78 ? -25.176 5.050 -2.251 1.00 96.56 78 THR A C 1
ATOM 649 O O . THR A 1 78 ? -26.378 5.307 -2.256 1.00 96.56 78 THR A O 1
ATOM 652 N N . MET A 1 79 ? -24.685 4.075 -1.478 1.0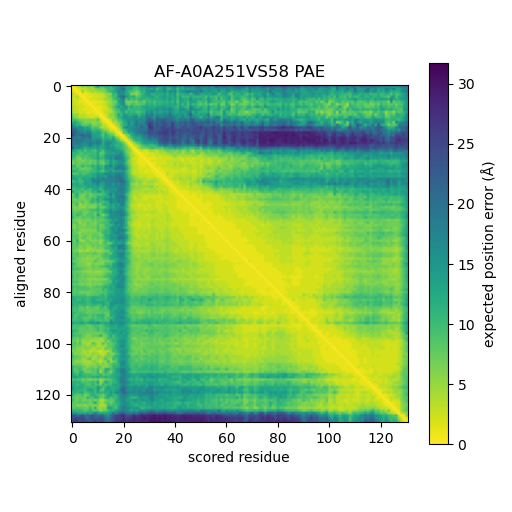0 97.25 79 MET A N 1
ATOM 653 C CA . MET A 1 79 ? -25.530 3.251 -0.599 1.00 97.25 79 MET A CA 1
ATOM 654 C C . MET A 1 79 ? -26.136 4.067 0.550 1.00 97.25 79 MET A C 1
ATOM 656 O O . MET A 1 79 ? -27.288 3.830 0.916 1.00 97.25 79 MET A O 1
ATOM 660 N N . SER A 1 80 ? -25.402 5.055 1.067 1.00 94.94 80 SER A N 1
ATOM 661 C CA . SER A 1 80 ? -25.895 6.027 2.046 1.00 94.94 80 SER A CA 1
ATOM 662 C C . SER A 1 80 ? -27.016 6.891 1.454 1.00 94.94 80 SER A C 1
ATOM 664 O O . SER A 1 80 ? -28.123 6.918 1.992 1.00 94.94 80 SER A O 1
ATOM 666 N N . ALA A 1 81 ? -26.788 7.505 0.285 1.00 96.12 81 ALA A N 1
ATOM 667 C CA . ALA A 1 81 ? -27.775 8.343 -0.404 1.00 96.12 81 ALA A CA 1
ATOM 668 C C . ALA A 1 81 ? -29.047 7.580 -0.825 1.00 96.12 81 ALA A C 1
ATOM 670 O O . ALA A 1 81 ? -30.136 8.149 -0.831 1.00 96.12 81 ALA A O 1
ATOM 671 N N . LEU A 1 82 ? -28.931 6.284 -1.136 1.00 97.31 82 LEU A N 1
ATOM 672 C CA . LEU A 1 82 ? -30.066 5.400 -1.431 1.00 97.31 82 LEU A CA 1
ATOM 673 C C . LEU A 1 82 ? -30.807 4.896 -0.176 1.00 97.31 82 LEU A C 1
ATOM 675 O O . LEU A 1 82 ? -31.742 4.106 -0.308 1.00 97.31 82 LEU A O 1
ATOM 679 N N . GLY A 1 83 ? -30.397 5.294 1.034 1.00 95.12 83 GLY A N 1
ATOM 680 C CA . GLY A 1 83 ? -31.017 4.847 2.283 1.00 95.12 83 GLY A CA 1
ATOM 681 C C . GLY A 1 83 ? -30.786 3.362 2.588 1.00 95.12 83 GLY A C 1
ATOM 682 O O . GLY A 1 83 ? -31.642 2.719 3.195 1.00 95.12 83 GLY A O 1
ATOM 683 N N . ARG A 1 84 ? -29.650 2.796 2.155 1.00 96.44 84 ARG A N 1
ATOM 684 C CA . ARG A 1 84 ? -29.284 1.376 2.327 1.00 96.44 84 ARG A CA 1
ATOM 685 C C . ARG A 1 84 ? -28.019 1.200 3.189 1.00 96.44 84 ARG A C 1
ATOM 687 O O . ARG A 1 84 ? -27.052 0.594 2.717 1.00 96.44 84 ARG A O 1
ATOM 694 N N . PRO A 1 85 ? -27.990 1.690 4.446 1.00 92.44 85 PRO A N 1
ATOM 695 C CA . PRO A 1 85 ? -26.797 1.634 5.297 1.00 92.44 85 PRO A CA 1
ATOM 696 C C . PRO A 1 85 ? -26.294 0.204 5.558 1.00 92.44 85 PRO A C 1
ATOM 698 O O . PRO A 1 85 ? -25.095 -0.012 5.694 1.00 92.44 85 PRO A O 1
ATOM 701 N N . GLN A 1 86 ? -27.181 -0.795 5.537 1.00 92.81 86 GLN A N 1
ATOM 702 C CA . GLN A 1 86 ? -26.842 -2.215 5.680 1.00 92.81 86 GLN A CA 1
ATOM 703 C C . GLN A 1 86 ? -26.012 -2.795 4.516 1.00 92.81 86 GLN A C 1
ATOM 705 O O . GLN A 1 86 ? -25.495 -3.901 4.631 1.00 92.81 86 GLN A O 1
ATOM 710 N N . ASN A 1 87 ? -25.879 -2.062 3.403 1.00 94.69 87 ASN A N 1
ATOM 711 C CA . ASN A 1 87 ? -25.063 -2.438 2.244 1.00 94.69 87 ASN A CA 1
ATOM 712 C C . ASN A 1 87 ? -23.731 -1.662 2.165 1.00 94.69 87 ASN A C 1
ATOM 714 O O . ASN A 1 87 ? -23.006 -1.784 1.172 1.00 94.69 87 ASN A O 1
ATOM 718 N N . MET A 1 88 ? -23.425 -0.824 3.158 1.00 95.62 88 MET A N 1
ATOM 719 C CA . MET A 1 88 ? -22.170 -0.074 3.217 1.00 95.62 88 MET A CA 1
ATOM 720 C C . MET A 1 88 ? -21.022 -0.962 3.708 1.00 95.62 88 MET A C 1
ATOM 722 O O . MET A 1 88 ? -21.220 -1.879 4.507 1.00 95.62 88 MET A O 1
ATOM 726 N N . PHE A 1 89 ? -19.807 -0.642 3.271 1.00 95.56 89 PHE A N 1
ATOM 727 C CA . PHE A 1 89 ? -18.585 -1.131 3.893 1.00 95.56 89 PHE A CA 1
ATOM 728 C C . PHE A 1 89 ? -18.319 -0.320 5.164 1.00 95.56 89 PHE A C 1
ATOM 730 O O . PHE A 1 89 ? -17.919 0.844 5.083 1.00 95.56 89 PHE A O 1
ATOM 737 N N . SER A 1 90 ? -18.607 -0.902 6.328 1.00 93.62 90 SER A N 1
ATOM 738 C CA . SER A 1 90 ? -18.510 -0.249 7.639 1.00 93.62 90 SER A CA 1
ATOM 739 C C . SER A 1 90 ? -18.423 -1.275 8.773 1.00 93.62 90 SER A C 1
ATOM 741 O O . SER A 1 90 ? -18.739 -2.451 8.588 1.00 93.62 90 SER A O 1
ATOM 743 N N . ASP A 1 91 ? -18.064 -0.816 9.974 1.00 93.25 91 ASP A N 1
ATOM 744 C CA . ASP A 1 91 ? -17.963 -1.661 11.174 1.00 93.25 91 ASP A CA 1
ATOM 745 C C . ASP A 1 91 ? -19.308 -2.267 11.621 1.00 93.25 91 ASP A C 1
ATOM 747 O O . ASP A 1 91 ? -19.332 -3.253 12.355 1.00 93.25 91 ASP A O 1
ATOM 751 N N . THR A 1 92 ? -20.440 -1.712 11.176 1.00 91.06 92 THR A N 1
ATOM 752 C CA . THR A 1 92 ? -21.795 -2.161 11.549 1.00 91.06 92 THR A CA 1
ATOM 753 C C . THR A 1 92 ? -22.528 -2.926 10.445 1.00 91.06 92 THR A C 1
ATOM 755 O O . THR A 1 92 ? -23.604 -3.466 10.701 1.00 91.06 92 THR A O 1
ATOM 758 N N . ALA A 1 93 ? -21.964 -2.982 9.235 1.00 92.06 93 ALA A N 1
ATOM 759 C CA . ALA A 1 93 ? -22.537 -3.659 8.075 1.00 92.06 93 ALA A CA 1
ATOM 760 C C . ALA A 1 93 ? -21.503 -4.607 7.439 1.00 92.06 93 ALA A C 1
ATOM 762 O O . ALA A 1 93 ? -21.153 -5.623 8.042 1.00 92.06 93 ALA A O 1
ATOM 763 N N . ILE A 1 94 ? -21.012 -4.317 6.229 1.00 93.62 94 ILE A N 1
ATOM 764 C CA . ILE A 1 94 ? -20.035 -5.170 5.542 1.00 93.62 94 ILE A CA 1
ATOM 765 C C . ILE A 1 94 ? -18.625 -4.796 6.018 1.00 93.62 94 ILE A C 1
ATOM 767 O O . ILE A 1 94 ? -18.013 -3.849 5.529 1.00 93.62 94 ILE A O 1
ATOM 771 N N . GLN A 1 95 ? -18.102 -5.535 6.992 1.00 94.69 95 GLN A N 1
ATOM 772 C CA . GLN A 1 95 ? -16.818 -5.215 7.617 1.00 94.69 95 GLN A CA 1
ATOM 773 C C . GLN A 1 95 ? -15.616 -5.555 6.720 1.00 94.69 95 GLN A C 1
ATOM 775 O O . GLN A 1 95 ? -15.529 -6.647 6.160 1.00 94.69 95 GLN A O 1
ATOM 780 N N . LEU A 1 96 ? -14.637 -4.646 6.663 1.00 93.38 96 LEU A N 1
ATOM 781 C CA . LEU A 1 96 ? -13.324 -4.852 6.036 1.00 93.38 96 LEU A CA 1
ATOM 782 C C . LEU A 1 96 ? -12.214 -4.611 7.072 1.00 93.38 96 LEU A C 1
ATOM 784 O O . LEU A 1 96 ? -11.531 -3.589 7.062 1.00 93.38 96 LEU A O 1
ATOM 788 N N . GLN A 1 97 ? -12.069 -5.547 8.013 1.00 93.94 97 GLN A N 1
ATOM 789 C CA . GLN A 1 97 ? -11.128 -5.413 9.129 1.00 93.94 97 GLN A CA 1
ATOM 790 C C . GLN A 1 97 ? -9.659 -5.585 8.702 1.00 93.94 97 GLN A C 1
ATOM 792 O O . GLN A 1 97 ? -9.310 -6.473 7.923 1.00 93.94 97 GLN A O 1
ATOM 797 N N . LEU A 1 98 ? -8.764 -4.795 9.302 1.00 92.06 98 LEU A N 1
ATOM 798 C CA . LEU A 1 98 ? -7.314 -4.873 9.089 1.00 92.06 98 LEU A CA 1
ATOM 799 C C . LEU A 1 98 ? -6.660 -5.952 9.974 1.00 92.06 98 LEU A C 1
ATOM 801 O O . LEU A 1 98 ? -5.788 -5.655 10.791 1.00 92.06 98 LEU A O 1
ATOM 805 N N . VAL A 1 99 ? -7.065 -7.215 9.801 1.00 95.38 99 VAL A N 1
ATOM 806 C CA . VAL A 1 99 ? -6.661 -8.353 10.660 1.00 95.38 99 VAL A CA 1
ATOM 807 C C . VAL A 1 99 ? -5.137 -8.492 10.798 1.00 95.38 99 VAL A C 1
ATOM 809 O O . VAL A 1 99 ? -4.627 -8.710 11.895 1.00 95.38 99 VAL A O 1
ATOM 812 N N . PHE A 1 100 ? -4.376 -8.298 9.715 1.00 94.88 100 PHE A N 1
ATOM 813 C CA . PHE A 1 100 ? -2.908 -8.345 9.773 1.00 94.88 100 PHE A CA 1
ATOM 814 C C . PHE A 1 100 ? -2.294 -7.182 10.561 1.00 94.88 100 PHE A C 1
ATOM 816 O O . PHE A 1 100 ? -1.292 -7.380 11.245 1.00 94.88 100 PHE A O 1
ATOM 823 N N . ALA A 1 101 ? -2.894 -5.988 10.510 1.00 90.06 101 ALA A N 1
ATOM 824 C CA . ALA A 1 101 ? -2.445 -4.869 11.332 1.00 90.06 101 ALA A CA 1
ATOM 825 C C . ALA A 1 101 ? -2.728 -5.161 12.811 1.00 90.06 101 ALA A C 1
ATOM 827 O O . ALA A 1 101 ? -1.810 -5.088 13.617 1.00 90.06 101 ALA A O 1
ATOM 828 N N . GLN A 1 102 ? -3.949 -5.590 13.150 1.00 92.44 102 GLN A N 1
ATOM 829 C CA . GLN A 1 102 ? -4.336 -5.998 14.509 1.00 92.44 102 GLN A CA 1
ATOM 830 C C . GLN A 1 102 ? -3.414 -7.097 15.073 1.00 92.44 102 GLN A C 1
ATOM 832 O O . GLN A 1 102 ? -3.004 -7.041 16.229 1.00 92.44 102 GLN A O 1
ATOM 837 N N . TRP A 1 103 ? -3.021 -8.075 14.251 1.00 94.62 103 TRP A N 1
ATOM 838 C CA . TRP A 1 103 ? -2.062 -9.113 14.643 1.00 94.62 103 TRP A CA 1
ATOM 839 C C . TRP A 1 103 ? -0.663 -8.553 14.976 1.00 94.62 103 TRP A C 1
ATOM 841 O O . TRP A 1 103 ? -0.061 -8.959 15.976 1.00 94.62 103 TRP A O 1
ATOM 851 N N . ILE A 1 104 ? -0.167 -7.574 14.206 1.00 92.25 104 ILE A N 1
ATOM 852 C CA . ILE A 1 104 ? 1.077 -6.857 14.536 1.00 92.25 104 ILE A CA 1
ATOM 853 C C . ILE A 1 104 ? 0.898 -6.047 15.830 1.00 92.25 104 ILE A C 1
ATOM 855 O O . ILE A 1 104 ? 1.749 -6.141 16.712 1.00 92.25 104 ILE A O 1
ATOM 859 N N . GLN A 1 105 ? -0.215 -5.318 15.990 1.00 90.38 105 GLN A N 1
ATOM 860 C CA . GLN A 1 105 ? -0.521 -4.554 17.210 1.00 90.38 105 GLN A CA 1
ATOM 861 C C . GLN A 1 105 ? -0.451 -5.455 18.453 1.00 90.38 105 GLN A C 1
ATOM 863 O O . GLN A 1 105 ? 0.298 -5.163 19.380 1.00 90.38 105 GLN A O 1
ATOM 868 N N . ASN A 1 106 ? -1.124 -6.610 18.426 1.00 91.75 106 ASN A N 1
ATOM 869 C CA . ASN A 1 106 ? -1.099 -7.589 19.517 1.00 91.75 106 ASN A CA 1
ATOM 870 C C . ASN A 1 106 ? 0.316 -8.114 19.810 1.00 91.75 106 ASN A C 1
ATOM 872 O O . ASN A 1 106 ? 0.709 -8.206 20.972 1.00 91.75 106 ASN A O 1
ATOM 876 N N . THR A 1 107 ? 1.101 -8.412 18.769 1.00 92.12 107 THR A N 1
ATOM 877 C CA . THR A 1 107 ? 2.499 -8.857 18.915 1.00 92.12 107 THR A CA 1
ATOM 878 C C . THR A 1 107 ? 3.366 -7.803 19.613 1.00 92.12 107 THR A C 1
ATOM 880 O O . THR A 1 107 ? 4.179 -8.149 20.467 1.00 92.12 107 THR A O 1
ATOM 883 N N . HIS A 1 108 ? 3.186 -6.518 19.290 1.00 91.12 108 HIS A N 1
ATOM 884 C CA . HIS A 1 108 ? 3.934 -5.417 19.907 1.00 91.12 108 HIS A CA 1
ATOM 885 C C . HIS A 1 108 ? 3.447 -5.057 21.320 1.00 91.12 108 HIS A C 1
ATOM 887 O O . HIS A 1 108 ? 4.262 -4.678 22.163 1.00 91.12 108 HIS A O 1
ATOM 893 N N . THR A 1 109 ? 2.149 -5.197 21.596 1.00 89.69 109 THR A N 1
ATOM 894 C CA . THR A 1 109 ? 1.554 -4.954 22.921 1.00 89.69 109 THR A CA 1
ATOM 895 C C . THR A 1 109 ? 1.957 -6.024 23.934 1.00 89.69 109 THR A C 1
ATOM 897 O O . THR A 1 109 ? 2.266 -5.693 25.074 1.00 89.69 109 THR A O 1
ATOM 900 N N . LEU A 1 110 ? 2.024 -7.294 23.518 1.00 90.44 110 LEU A N 1
ATOM 901 C CA . LEU A 1 110 ? 2.376 -8.434 24.378 1.00 90.44 110 LEU A CA 1
ATOM 902 C C . LEU A 1 110 ? 3.884 -8.751 24.419 1.00 90.44 110 LEU A C 1
ATOM 904 O O . LEU A 1 110 ? 4.285 -9.750 25.012 1.00 90.44 110 LEU A O 1
ATOM 908 N N . ALA A 1 111 ? 4.732 -7.936 23.785 1.00 90.56 111 ALA A N 1
ATOM 909 C CA . ALA A 1 111 ? 6.179 -8.155 23.775 1.00 90.56 111 ALA A CA 1
ATOM 910 C C . ALA A 1 111 ? 6.880 -7.973 25.145 1.00 90.56 111 ALA A 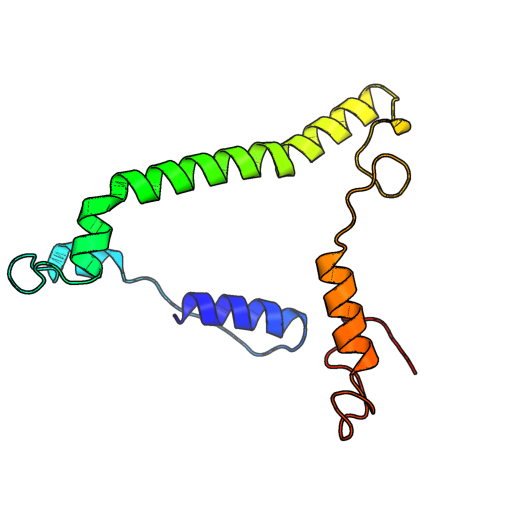C 1
ATOM 912 O O . ALA A 1 111 ? 7.745 -8.798 25.462 1.00 90.56 111 ALA A O 1
ATOM 913 N N . PRO A 1 112 ? 6.564 -6.943 25.964 1.00 90.88 112 PRO A N 1
ATOM 914 C CA . PRO A 1 112 ? 7.227 -6.708 27.252 1.00 90.88 112 PRO A CA 1
ATOM 915 C C . PRO A 1 112 ? 7.112 -7.911 28.192 1.00 90.88 112 PRO A C 1
ATOM 917 O O . PRO A 1 112 ? 6.044 -8.503 28.327 1.00 90.88 112 PRO A O 1
ATOM 920 N N . GLY A 1 113 ? 8.218 -8.310 28.820 1.00 86.69 113 GLY A N 1
ATOM 921 C CA . GLY A 1 113 ? 8.260 -9.470 29.723 1.00 86.69 113 GLY A CA 1
ATOM 922 C C . GLY A 1 113 ? 8.184 -10.850 29.044 1.00 86.69 113 GLY A C 1
ATOM 923 O O . GLY A 1 113 ? 8.523 -11.841 29.685 1.00 86.69 113 GLY A O 1
ATOM 924 N N . ALA A 1 114 ? 7.810 -10.930 27.761 1.00 90.44 114 ALA A N 1
ATOM 925 C CA . ALA A 1 114 ? 7.738 -12.173 26.989 1.00 90.44 114 ALA A CA 1
ATOM 926 C C . ALA A 1 114 ? 8.828 -12.240 25.904 1.00 90.44 114 ALA A C 1
ATOM 928 O O . ALA A 1 114 ? 9.910 -12.774 26.140 1.00 90.44 114 ALA A O 1
ATOM 929 N N . THR A 1 115 ? 8.577 -11.689 24.712 1.00 92.62 115 THR A N 1
ATOM 930 C CA . THR A 1 115 ? 9.563 -11.659 23.611 1.00 92.62 115 THR A CA 1
ATOM 931 C C . THR A 1 115 ? 10.601 -10.543 23.771 1.00 92.62 115 THR A C 1
ATOM 933 O O . THR A 1 115 ? 11.655 -10.593 23.141 1.00 92.62 115 THR A O 1
ATOM 936 N N . ALA A 1 116 ? 10.351 -9.582 24.665 1.00 89.69 116 ALA A N 1
ATOM 937 C CA . ALA A 1 116 ? 11.296 -8.570 25.124 1.00 89.69 116 ALA A CA 1
ATOM 938 C C . ALA A 1 116 ? 11.366 -8.546 26.673 1.00 89.69 116 ALA A C 1
ATOM 940 O O . ALA A 1 116 ? 10.814 -7.638 27.300 1.00 89.69 116 ALA A O 1
ATOM 941 N N . PRO A 1 117 ? 12.056 -9.510 27.324 1.00 87.94 117 PRO A N 1
ATOM 942 C CA . PRO A 1 117 ? 12.066 -9.644 28.789 1.00 87.94 117 PRO A CA 1
ATOM 943 C C . PRO A 1 117 ? 12.619 -8.434 29.557 1.00 87.94 117 PRO A C 1
ATOM 945 O O . PRO A 1 117 ? 12.243 -8.211 30.702 1.00 87.94 117 PRO A O 1
ATOM 948 N N . GLY A 1 118 ? 13.517 -7.659 28.939 1.00 88.31 118 GLY A N 1
ATOM 949 C CA . GLY A 1 118 ? 14.090 -6.440 29.523 1.00 88.31 118 GLY A CA 1
ATOM 950 C C . GLY A 1 118 ? 13.312 -5.153 29.224 1.00 88.31 118 GLY A C 1
ATOM 951 O O . GLY A 1 118 ? 13.723 -4.089 29.679 1.00 88.31 118 GLY A O 1
ATOM 952 N N . ALA A 1 119 ? 12.228 -5.219 28.443 1.00 85.75 119 ALA A N 1
ATOM 953 C CA . ALA A 1 119 ? 11.375 -4.068 28.161 1.00 85.75 119 ALA A CA 1
ATOM 954 C C . ALA A 1 119 ? 10.245 -3.980 29.195 1.00 85.75 119 ALA A C 1
ATOM 956 O O . ALA A 1 119 ? 9.563 -4.968 29.458 1.00 85.75 119 ALA A O 1
ATOM 957 N N . THR A 1 120 ? 10.031 -2.787 29.751 1.00 83.06 120 THR A N 1
ATOM 958 C CA . THR A 1 120 ? 8.980 -2.501 30.744 1.00 83.06 120 THR A CA 1
ATOM 959 C C . THR A 1 120 ? 7.694 -1.935 30.135 1.00 83.06 120 THR A C 1
ATOM 961 O O . THR A 1 120 ? 6.701 -1.798 30.839 1.00 83.06 120 THR A O 1
ATOM 964 N N . ALA A 1 121 ? 7.703 -1.598 28.843 1.00 81.31 121 ALA A N 1
ATOM 965 C CA . ALA A 1 121 ? 6.568 -1.056 28.099 1.00 81.31 121 ALA A CA 1
ATOM 966 C C . ALA A 1 121 ? 6.657 -1.457 26.616 1.00 81.31 121 ALA A C 1
ATOM 968 O O . ALA A 1 121 ? 7.734 -1.809 26.124 1.00 81.31 121 ALA A O 1
ATOM 969 N N . SER A 1 122 ? 5.527 -1.412 25.905 1.00 83.25 122 SER A N 1
ATOM 970 C CA . SER A 1 122 ? 5.458 -1.696 24.465 1.00 83.25 122 SER A CA 1
ATOM 971 C C . SER A 1 122 ? 6.178 -0.618 23.639 1.00 83.25 122 SER A C 1
ATOM 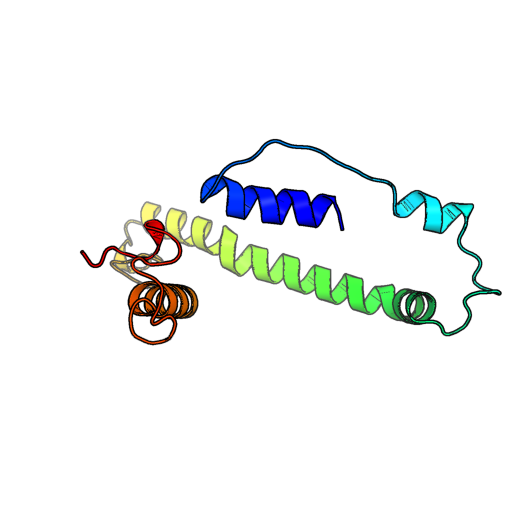973 O O . SER A 1 122 ? 6.467 0.477 24.120 1.00 83.25 122 SER A O 1
ATOM 975 N N . THR A 1 123 ? 6.468 -0.901 22.363 1.00 83.75 123 THR A N 1
ATOM 976 C CA . THR A 1 123 ? 7.252 0.027 21.519 1.00 83.75 123 THR A CA 1
ATOM 977 C C . THR A 1 123 ? 6.530 1.334 21.157 1.00 83.75 123 THR A C 1
ATOM 979 O O . THR A 1 123 ? 7.152 2.225 20.587 1.00 83.75 123 THR A O 1
ATOM 982 N N . SER A 1 124 ? 5.234 1.454 21.456 1.00 84.31 124 SER A N 1
ATOM 983 C CA . SER A 1 124 ? 4.435 2.682 21.363 1.00 84.31 124 SER A CA 1
ATOM 984 C C . SER A 1 124 ? 3.123 2.499 22.129 1.00 84.31 124 SER A C 1
ATOM 986 O O . SER A 1 124 ? 2.497 1.442 22.047 1.00 84.31 124 SER A O 1
ATOM 988 N N . LEU A 1 125 ? 2.640 3.556 22.786 1.00 83.06 125 LEU A N 1
ATOM 989 C CA . LEU A 1 125 ? 1.323 3.567 23.440 1.00 83.06 125 LEU A CA 1
ATOM 990 C C . LEU A 1 125 ? 0.158 3.399 22.441 1.00 83.06 125 LEU A C 1
ATOM 992 O O . LEU A 1 125 ? -0.948 3.033 22.830 1.00 83.06 125 LEU A O 1
ATOM 996 N N . THR A 1 126 ? 0.400 3.627 21.144 1.00 84.00 126 THR A N 1
ATOM 997 C CA . THR A 1 126 ? -0.604 3.492 20.073 1.00 84.00 126 THR A CA 1
ATOM 998 C C . THR A 1 126 ? -0.987 2.047 19.743 1.00 84.00 126 THR A C 1
ATOM 1000 O O . THR A 1 126 ? -1.940 1.841 18.997 1.00 84.00 126 THR A O 1
ATOM 1003 N N . TRP A 1 127 ? -0.268 1.043 20.259 1.00 82.12 127 TRP A N 1
ATOM 1004 C CA . TRP A 1 127 ? -0.572 -0.375 20.011 1.00 82.12 127 TRP A CA 1
ATOM 1005 C C . TRP A 1 127 ? -1.720 -0.934 20.865 1.00 82.12 127 TRP A C 1
ATOM 1007 O O . TRP A 1 127 ? -2.199 -2.037 20.608 1.00 82.12 127 TRP A O 1
ATOM 1017 N N . GLY A 1 128 ? -2.167 -0.170 21.861 1.00 66.44 128 GLY A N 1
ATOM 1018 C CA . GLY A 1 128 ? -3.046 -0.633 22.928 1.00 66.44 128 GLY A CA 1
ATOM 1019 C C . GLY A 1 128 ? -2.297 -0.634 24.256 1.00 66.44 128 GLY A C 1
ATOM 1020 O O . GLY A 1 128 ? -1.118 -0.982 24.327 1.00 66.44 128 GLY A O 1
ATOM 1021 N N . VAL A 1 129 ? -2.979 -0.198 25.311 1.00 55.97 129 VAL A N 1
ATOM 1022 C CA . VAL A 1 129 ? -2.394 -0.084 26.647 1.00 55.97 129 VAL A CA 1
ATOM 1023 C C . VAL A 1 129 ? -2.656 -1.368 27.428 1.00 55.97 129 VAL A C 1
ATOM 1025 O O . VAL A 1 129 ? -3.808 -1.730 27.658 1.00 55.97 129 VAL A O 1
ATOM 1028 N N . VAL A 1 130 ? -1.581 -1.996 27.896 1.00 52.47 130 VAL A N 1
ATOM 1029 C CA . VAL A 1 130 ? -1.588 -2.774 29.138 1.00 52.47 130 VAL A CA 1
ATOM 1030 C C . VAL A 1 130 ? -0.820 -1.929 30.154 1.00 52.47 130 VAL A C 1
ATOM 1032 O O . VAL A 1 130 ? 0.321 -1.553 29.882 1.00 52.47 130 VAL A O 1
ATOM 1035 N N . ILE A 1 131 ? -1.478 -1.583 31.265 1.00 46.72 131 ILE A N 1
ATOM 1036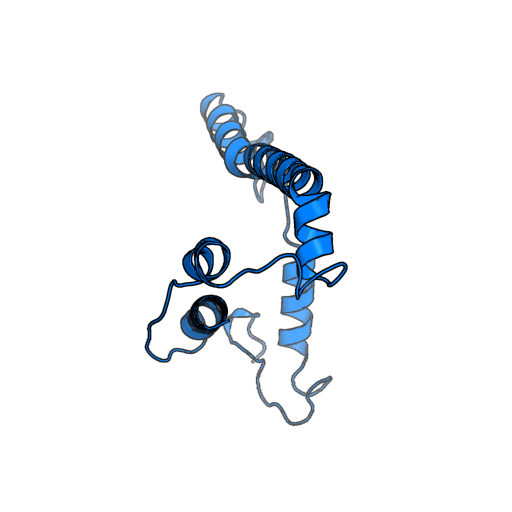 C CA . ILE A 1 131 ? -0.848 -1.032 32.478 1.00 46.72 131 ILE A CA 1
ATOM 1037 C C . ILE A 1 131 ? -0.671 -2.190 33.460 1.00 46.72 131 ILE A C 1
ATOM 1039 O O . ILE A 1 131 ? -1.638 -2.981 33.553 1.00 46.72 131 ILE A O 1
#

Organism: Helianthus annuus (NCBI:txid4232)